Protein AF-A0A1Y1N4G4-F1 (afdb_monomer_lite)

Secondary structure (DSSP, 8-state):
---SB-TTT-PBPPPS-------S-GGGS-HHHHT-S---SS--PPP-SB-TTSPBPSSSS-HHHHHHHHHHHHHHHHHHHHTT-HHHHHHHHHHHHHHHHHHHH-

Structure (mmCIF, N/CA/C/O backbone):
data_AF-A0A1Y1N4G4-F1
#
_entry.id   AF-A0A1Y1N4G4-F1
#
loop_
_atom_site.group_PDB
_atom_site.id
_atom_site.type_symbol
_atom_site.label_atom_id
_atom_site.label_alt_id
_atom_site.label_comp_id
_atom_site.label_asym_id
_atom_site.label_entity_id
_atom_site.label_seq_id
_atom_site.pdbx_PDB_ins_code
_atom_site.Cartn_x
_atom_site.Cartn_y
_atom_site.Cartn_z
_atom_site.occupancy
_atom_site.B_iso_or_equiv
_atom_site.auth_seq_id
_atom_site.auth_comp_id
_atom_site.auth_asym_id
_atom_site.auth_atom_id
_atom_site.pdbx_PDB_model_num
ATOM 1 N N . SER A 1 1 ? 2.331 4.031 4.371 1.00 81.00 1 SER A N 1
ATOM 2 C CA . SER A 1 1 ? 3.376 3.044 4.003 1.00 81.00 1 SER A CA 1
ATOM 3 C C . SER A 1 1 ? 4.746 3.710 4.110 1.00 81.00 1 SER A C 1
ATOM 5 O O . SER A 1 1 ? 4.776 4.925 4.274 1.00 81.00 1 SER A O 1
ATOM 7 N N . LYS A 1 2 ? 5.861 2.962 4.085 1.00 87.56 2 LYS A N 1
ATOM 8 C CA . LYS A 1 2 ? 7.198 3.584 4.026 1.00 87.56 2 LYS A CA 1
ATOM 9 C C . LYS A 1 2 ? 7.427 4.174 2.619 1.00 87.56 2 LYS A C 1
ATOM 11 O O . LYS A 1 2 ? 7.103 3.481 1.648 1.00 87.56 2 LYS A O 1
ATOM 16 N N . PRO A 1 3 ? 7.932 5.415 2.499 1.00 93.56 3 PRO A N 1
ATOM 17 C CA . PRO A 1 3 ? 8.310 5.981 1.208 1.00 93.56 3 PRO A CA 1
ATOM 18 C C . PRO A 1 3 ? 9.564 5.305 0.654 1.00 93.56 3 PRO A C 1
ATOM 20 O O . PRO A 1 3 ? 10.238 4.555 1.359 1.00 93.56 3 PRO A O 1
ATOM 23 N N . THR A 1 4 ? 9.877 5.569 -0.613 1.00 94.88 4 THR A N 1
ATOM 24 C CA . THR A 1 4 ? 11.109 5.056 -1.238 1.00 94.88 4 THR A CA 1
ATOM 25 C C . THR A 1 4 ? 12.353 5.812 -0.790 1.00 94.88 4 THR A C 1
ATOM 27 O O . THR A 1 4 ? 13.426 5.219 -0.725 1.00 94.88 4 THR A O 1
ATOM 30 N N . PHE A 1 5 ? 12.209 7.091 -0.454 1.00 95.56 5 PHE A N 1
ATOM 31 C CA . PHE A 1 5 ? 13.301 7.932 0.019 1.00 95.56 5 PHE A CA 1
ATOM 32 C C . PHE A 1 5 ? 12.928 8.572 1.351 1.00 95.56 5 PHE A C 1
ATOM 34 O O . PHE A 1 5 ? 11.757 8.894 1.581 1.00 95.56 5 PHE A O 1
ATOM 41 N N . ASP A 1 6 ? 13.921 8.728 2.218 1.00 94.69 6 ASP A N 1
ATOM 42 C CA . ASP A 1 6 ? 13.790 9.504 3.440 1.00 94.69 6 ASP A CA 1
ATOM 43 C C . ASP A 1 6 ? 13.537 10.980 3.079 1.00 94.69 6 ASP A C 1
ATOM 45 O O . ASP A 1 6 ? 14.266 11.533 2.253 1.00 94.69 6 ASP A O 1
ATOM 49 N N . PRO A 1 7 ? 12.492 11.627 3.624 1.00 92.75 7 PRO A N 1
ATOM 50 C CA . PRO A 1 7 ? 12.159 13.002 3.262 1.00 92.75 7 PRO A CA 1
ATOM 51 C C . PRO A 1 7 ? 13.160 14.041 3.788 1.00 92.75 7 PRO A C 1
ATOM 53 O O . PRO A 1 7 ? 13.179 15.152 3.263 1.00 92.75 7 PRO A O 1
ATOM 56 N N . GLU A 1 8 ? 13.955 13.714 4.809 1.00 94.50 8 GLU A N 1
ATOM 57 C CA . GLU A 1 8 ? 14.937 14.622 5.404 1.00 94.50 8 GLU A CA 1
ATOM 58 C C . GLU A 1 8 ? 16.320 14.431 4.778 1.00 94.50 8 GLU A C 1
ATOM 60 O O . GLU A 1 8 ? 16.964 15.411 4.402 1.00 94.50 8 GLU A O 1
ATOM 65 N N . THR A 1 9 ? 16.776 13.182 4.638 1.00 96.19 9 THR A N 1
ATOM 66 C CA . THR A 1 9 ? 18.132 12.896 4.132 1.00 96.19 9 THR A CA 1
ATOM 67 C C . THR A 1 9 ? 18.182 12.625 2.629 1.00 96.19 9 THR A C 1
ATOM 69 O O . THR A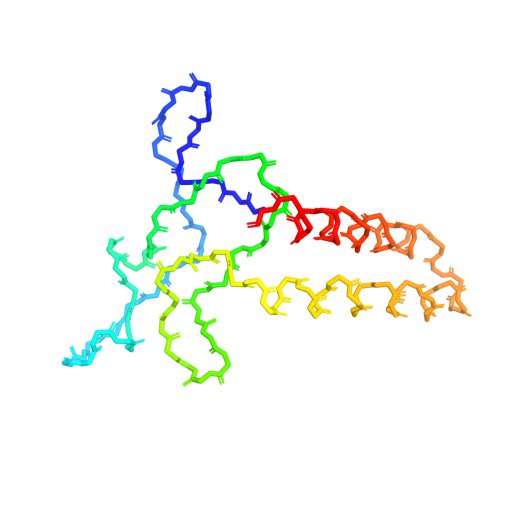 1 9 ? 19.237 12.770 2.015 1.00 96.19 9 THR A O 1
ATOM 72 N N . GLY A 1 10 ? 17.059 12.238 2.014 1.00 94.06 10 GLY A N 1
ATOM 73 C CA . GLY A 1 10 ? 17.001 11.784 0.621 1.00 94.06 10 GLY A CA 1
ATOM 74 C C . GLY A 1 10 ? 17.528 10.361 0.408 1.00 94.06 10 GLY A C 1
ATOM 75 O O . GLY A 1 10 ? 17.539 9.877 -0.727 1.00 94.06 10 GLY A O 1
ATOM 76 N N . ASP A 1 11 ? 17.945 9.671 1.473 1.00 95.44 11 ASP A N 1
ATOM 77 C CA . ASP A 1 11 ? 18.496 8.325 1.374 1.00 95.44 11 ASP A CA 1
ATOM 78 C C . ASP A 1 11 ? 17.434 7.317 0.939 1.00 95.44 11 ASP A C 1
ATOM 80 O O . ASP A 1 11 ? 16.264 7.384 1.322 1.00 95.44 11 ASP A O 1
ATOM 84 N N . HIS A 1 12 ? 17.850 6.326 0.153 1.00 93.31 12 HIS A N 1
ATOM 85 C CA . HIS A 1 12 ? 16.964 5.240 -0.239 1.00 93.31 12 HIS A CA 1
ATOM 86 C C . HIS A 1 12 ? 16.594 4.367 0.969 1.00 93.31 12 HIS A C 1
ATOM 88 O O . HIS A 1 12 ? 17.448 3.723 1.586 1.00 93.31 12 HIS A O 1
ATOM 94 N N . LEU A 1 13 ? 15.294 4.259 1.241 1.00 93.12 13 LEU A N 1
ATOM 95 C CA . LEU A 1 13 ? 14.746 3.395 2.277 1.00 93.12 13 LEU A CA 1
ATOM 96 C C . LEU A 1 13 ? 14.411 2.025 1.691 1.00 93.12 13 LEU A C 1
ATOM 98 O O . LEU A 1 13 ? 13.547 1.876 0.825 1.00 93.12 13 LEU A O 1
ATOM 102 N N . ARG A 1 14 ? 15.081 0.985 2.194 1.00 88.88 14 ARG A N 1
ATOM 103 C CA . ARG A 1 14 ? 14.842 -0.388 1.739 1.00 88.88 14 ARG A CA 1
ATOM 104 C C . ARG A 1 14 ? 13.421 -0.837 2.092 1.00 88.88 14 ARG A C 1
ATOM 106 O O . ARG A 1 14 ? 13.031 -0.824 3.261 1.00 88.88 14 ARG A O 1
ATOM 113 N N . ASN A 1 15 ? 12.676 -1.303 1.088 1.00 90.00 15 ASN A N 1
ATOM 114 C CA . ASN A 1 15 ? 11.382 -1.934 1.317 1.00 90.00 15 ASN A CA 1
ATOM 115 C C . ASN A 1 15 ? 11.569 -3.332 1.931 1.00 90.00 15 ASN A C 1
ATOM 117 O O . ASN A 1 15 ? 12.421 -4.101 1.490 1.00 90.00 15 ASN A O 1
ATOM 121 N N . GLU A 1 16 ? 10.758 -3.668 2.935 1.00 92.31 16 GLU A N 1
ATOM 122 C CA . GLU A 1 16 ? 10.818 -4.975 3.610 1.00 92.31 16 GLU A CA 1
ATOM 123 C C . GLU A 1 16 ? 10.315 -6.105 2.707 1.00 92.31 16 GLU A C 1
ATOM 125 O O . GLU A 1 16 ? 10.855 -7.208 2.727 1.00 92.31 16 GLU A O 1
ATOM 130 N N . TYR A 1 17 ? 9.306 -5.816 1.882 1.00 95.06 17 TYR A N 1
ATOM 131 C CA . TYR A 1 17 ? 8.780 -6.754 0.898 1.00 95.06 17 TYR A CA 1
ATOM 132 C C . TYR A 1 17 ? 9.407 -6.504 -0.475 1.00 95.06 17 TYR A C 1
ATOM 134 O O . TYR A 1 17 ? 9.232 -5.431 -1.057 1.00 95.06 17 TYR A O 1
ATOM 142 N N . THR A 1 18 ? 10.084 -7.508 -1.022 1.00 96.00 18 THR A N 1
ATOM 143 C CA . THR A 1 18 ? 10.548 -7.503 -2.411 1.00 96.00 18 THR A CA 1
ATOM 144 C C . THR A 1 18 ? 10.081 -8.761 -3.123 1.00 96.00 18 THR A C 1
ATOM 146 O O . THR A 1 18 ? 9.937 -9.821 -2.514 1.00 96.00 18 THR A O 1
ATOM 149 N N . PHE A 1 19 ? 9.819 -8.647 -4.423 1.00 98.12 19 PHE A N 1
ATOM 150 C CA . PHE A 1 19 ? 9.388 -9.784 -5.228 1.00 98.12 19 PHE A CA 1
ATOM 151 C C . PHE A 1 19 ? 10.003 -9.745 -6.622 1.00 98.12 19 PHE A C 1
ATOM 153 O O . PHE A 1 19 ? 9.858 -8.764 -7.350 1.00 98.12 19 PHE A O 1
ATOM 160 N N . GLN A 1 20 ? 10.643 -10.844 -7.017 1.00 97.94 20 GLN A N 1
ATOM 161 C CA . GLN A 1 20 ? 11.113 -11.050 -8.380 1.00 97.94 20 GLN A CA 1
ATOM 162 C C . GLN A 1 20 ? 10.736 -12.442 -8.860 1.00 97.94 20 GLN A C 1
ATOM 164 O O . GLN A 1 20 ? 10.830 -13.422 -8.120 1.00 97.94 20 GLN A O 1
ATOM 169 N N . ARG A 1 21 ? 10.360 -12.527 -10.133 1.00 98.06 21 ARG A N 1
ATOM 170 C CA . ARG A 1 21 ? 10.097 -13.788 -10.820 1.00 98.06 21 ARG A CA 1
ATOM 171 C C . ARG A 1 21 ? 10.883 -13.812 -12.121 1.00 98.06 21 ARG A C 1
ATOM 173 O O . ARG A 1 21 ? 10.954 -12.808 -12.825 1.00 98.06 21 ARG A O 1
ATOM 180 N N . ARG A 1 22 ? 11.446 -14.969 -12.476 1.00 98.19 22 ARG A N 1
ATOM 181 C CA . ARG A 1 22 ? 11.973 -15.187 -13.827 1.00 98.19 22 ARG A CA 1
ATOM 182 C C . ARG A 1 22 ? 10.793 -15.377 -14.777 1.00 98.19 22 ARG A C 1
ATOM 184 O O . ARG A 1 22 ? 10.103 -16.387 -14.709 1.00 98.19 22 ARG A O 1
ATOM 191 N N . THR A 1 23 ? 10.556 -14.393 -15.630 1.00 97.69 23 THR A N 1
ATOM 192 C CA . THR A 1 23 ? 9.402 -14.328 -16.531 1.00 97.69 23 THR A CA 1
ATOM 193 C C . THR A 1 23 ? 9.738 -13.437 -17.725 1.00 97.69 23 THR A C 1
ATOM 195 O O . THR A 1 23 ? 10.624 -12.588 -17.629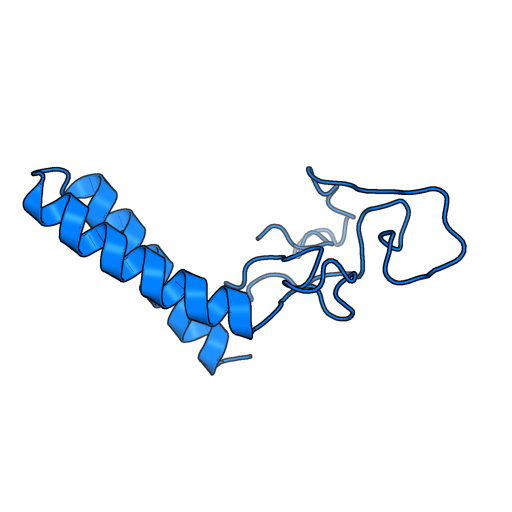 1.00 97.69 23 THR A O 1
ATOM 198 N N . SER A 1 24 ? 9.042 -13.624 -18.845 1.00 97.50 24 SER A N 1
ATOM 199 C CA . SER A 1 24 ? 9.070 -12.700 -19.986 1.00 97.50 24 SER A CA 1
ATOM 200 C C . SER A 1 24 ? 7.951 -11.653 -19.932 1.00 97.50 24 SER A C 1
ATOM 202 O O . SE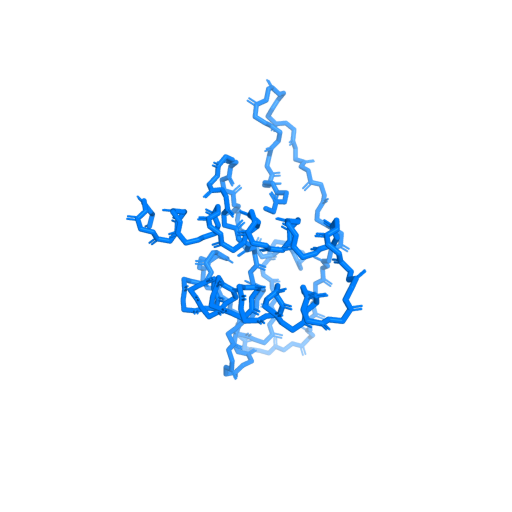R A 1 24 ? 7.974 -10.705 -20.713 1.00 97.50 24 SER A O 1
ATOM 204 N N . ALA A 1 25 ? 6.972 -11.806 -19.032 1.00 97.88 25 ALA A N 1
ATOM 205 C CA . ALA A 1 25 ? 5.869 -10.866 -18.852 1.00 97.88 25 ALA A CA 1
ATOM 206 C C . ALA A 1 25 ? 6.214 -9.822 -17.781 1.00 97.88 25 ALA A C 1
ATOM 208 O O . ALA A 1 25 ? 6.450 -10.164 -16.623 1.00 97.88 25 ALA A O 1
ATOM 209 N N . GLY A 1 26 ? 6.213 -8.539 -18.154 1.00 95.56 26 GLY A N 1
ATOM 210 C CA . GLY A 1 26 ? 6.565 -7.445 -17.241 1.00 95.56 26 GLY A CA 1
ATOM 211 C C . GLY A 1 26 ? 5.600 -7.262 -16.064 1.00 95.56 26 GLY A C 1
ATOM 212 O O . GLY A 1 26 ? 5.989 -6.686 -15.054 1.00 95.56 26 GLY A O 1
ATOM 213 N N . THR A 1 27 ? 4.369 -7.768 -16.166 1.00 97.81 27 THR A N 1
ATOM 214 C CA . THR A 1 27 ? 3.368 -7.711 -15.091 1.00 97.81 27 THR A CA 1
ATOM 215 C C . THR A 1 27 ? 3.604 -8.748 -13.992 1.00 97.81 27 THR A C 1
ATOM 217 O O . THR A 1 27 ? 3.135 -8.563 -12.877 1.00 97.81 27 THR A O 1
ATOM 220 N N . GLU A 1 28 ? 4.397 -9.788 -14.254 1.00 97.88 28 GLU A N 1
ATOM 221 C CA . GLU A 1 28 ? 4.591 -10.926 -13.344 1.00 97.88 28 GLU A CA 1
ATOM 222 C C . GLU A 1 28 ? 5.814 -10.768 -12.415 1.00 97.88 28 GLU A C 1
ATOM 224 O O . GLU A 1 28 ? 6.229 -11.718 -11.748 1.00 97.88 28 GLU A O 1
ATOM 229 N N . THR A 1 29 ? 6.445 -9.590 -12.391 1.00 98.19 29 THR A N 1
ATOM 230 C CA . THR A 1 29 ? 7.607 -9.267 -11.545 1.00 98.19 29 THR A CA 1
ATOM 231 C C . THR A 1 29 ? 7.623 -7.780 -11.190 1.00 98.19 29 THR A C 1
ATOM 233 O O . THR A 1 29 ? 7.042 -6.963 -11.898 1.00 98.19 29 THR A O 1
ATOM 236 N N . LEU A 1 30 ? 8.317 -7.396 -10.114 1.00 97.88 30 LEU A N 1
ATOM 237 C CA . LEU A 1 30 ? 8.474 -5.985 -9.753 1.00 97.88 30 LEU A CA 1
ATOM 238 C C . LEU A 1 30 ? 9.779 -5.403 -10.320 1.00 97.88 30 LEU A C 1
ATOM 240 O O . LEU A 1 30 ? 10.827 -6.059 -10.324 1.00 97.88 30 LEU A O 1
ATOM 244 N N . SER A 1 31 ? 9.710 -4.151 -10.779 1.00 94.81 31 SER A N 1
ATOM 245 C CA . SER A 1 31 ? 10.860 -3.353 -11.225 1.00 94.81 31 SER A CA 1
ATOM 246 C C . SER A 1 31 ? 11.832 -3.058 -10.070 1.00 94.81 31 SER A C 1
ATOM 248 O O . SER A 1 31 ? 11.566 -3.387 -8.912 1.00 94.81 31 SER A O 1
ATOM 250 N N . LEU A 1 32 ? 12.981 -2.442 -10.377 1.00 94.94 32 LEU A N 1
ATOM 251 C CA . LEU A 1 32 ? 13.944 -1.952 -9.377 1.00 94.94 32 LEU A CA 1
ATOM 252 C C . LEU A 1 32 ? 14.378 -3.031 -8.369 1.00 94.94 32 LEU A C 1
ATOM 254 O O . LEU A 1 32 ? 14.274 -2.850 -7.157 1.00 94.94 32 LEU A O 1
ATOM 258 N N . GLN A 1 33 ? 14.840 -4.174 -8.889 1.00 94.62 33 GLN A N 1
ATOM 259 C CA . GLN A 1 33 ? 15.286 -5.329 -8.092 1.00 94.62 33 GLN A CA 1
ATOM 260 C C . GLN A 1 33 ? 14.215 -5.849 -7.120 1.00 94.62 33 GLN A C 1
ATOM 262 O O . GLN A 1 33 ? 14.491 -6.227 -5.985 1.00 94.62 33 GLN A O 1
ATOM 267 N N . GLY A 1 34 ? 12.962 -5.858 -7.570 1.00 95.88 34 GLY A N 1
ATOM 268 C CA . GLY A 1 34 ? 11.853 -6.371 -6.784 1.00 95.88 34 GLY A CA 1
ATOM 269 C C . GLY A 1 34 ? 11.209 -5.351 -5.847 1.00 95.88 34 GLY A C 1
ATOM 270 O O . GLY A 1 34 ? 10.286 -5.716 -5.125 1.00 95.88 34 GLY A O 1
ATOM 271 N N . ASN A 1 35 ? 11.662 -4.094 -5.843 1.00 94.31 35 ASN A N 1
ATOM 272 C CA . ASN A 1 35 ? 11.057 -3.035 -5.036 1.00 94.31 35 ASN A CA 1
ATOM 273 C C . ASN A 1 35 ? 9.793 -2.452 -5.675 1.00 94.31 35 ASN A C 1
ATOM 275 O O . ASN A 1 35 ? 8.964 -1.898 -4.961 1.00 94.31 35 ASN A O 1
ATOM 279 N N . GLY A 1 36 ? 9.627 -2.540 -6.992 1.00 95.38 36 GLY A N 1
ATOM 280 C CA . GLY A 1 36 ? 8.586 -1.800 -7.703 1.00 95.38 36 GLY A CA 1
ATOM 281 C C . GLY A 1 36 ? 8.873 -0.296 -7.752 1.00 95.38 36 GLY A C 1
ATOM 282 O O . GLY A 1 36 ? 9.875 0.183 -7.221 1.00 95.38 36 GLY A O 1
ATOM 283 N N . ASN A 1 37 ? 7.989 0.457 -8.407 1.00 95.81 37 ASN A N 1
ATOM 284 C CA . ASN A 1 37 ? 8.221 1.875 -8.680 1.00 95.81 37 ASN A CA 1
ATOM 285 C C . ASN A 1 37 ? 8.247 2.741 -7.397 1.00 95.81 37 ASN A C 1
ATOM 287 O O . ASN A 1 37 ? 7.614 2.375 -6.395 1.00 95.81 37 ASN A O 1
ATOM 291 N N . PRO A 1 38 ? 8.971 3.881 -7.409 1.00 95.00 38 PRO A N 1
ATOM 292 C CA . PRO A 1 38 ? 9.115 4.738 -6.237 1.00 95.00 38 PRO A CA 1
ATOM 293 C C . PRO A 1 38 ? 7.782 5.267 -5.698 1.00 95.00 38 PRO A C 1
ATOM 295 O O . PRO A 1 38 ? 6.848 5.528 -6.454 1.00 95.00 38 PRO A O 1
ATOM 298 N N . LEU A 1 39 ? 7.709 5.452 -4.380 1.00 94.94 39 LEU A N 1
ATOM 299 C CA . LEU A 1 39 ? 6.567 6.030 -3.680 1.00 94.94 39 LEU A CA 1
ATOM 300 C C . LEU A 1 39 ? 6.966 7.284 -2.918 1.00 94.94 39 LEU A C 1
ATOM 302 O O . LEU A 1 39 ? 8.010 7.316 -2.261 1.00 94.94 39 LEU A O 1
ATOM 306 N N . ASN A 1 40 ? 6.075 8.271 -2.964 1.00 94.56 40 ASN A N 1
ATOM 307 C CA . ASN A 1 40 ? 6.223 9.505 -2.214 1.00 94.56 40 ASN A CA 1
ATOM 308 C C . ASN A 1 40 ? 5.950 9.302 -0.712 1.00 94.56 40 ASN A C 1
ATOM 310 O O . ASN A 1 40 ? 5.258 8.359 -0.312 1.00 94.56 40 ASN A O 1
ATOM 314 N N . SER A 1 41 ? 6.490 10.197 0.112 1.00 94.50 41 SER A N 1
ATOM 315 C CA . SER A 1 41 ? 6.216 10.268 1.549 1.00 94.50 41 SER A CA 1
ATOM 316 C C . SER A 1 41 ? 4.928 11.043 1.837 1.00 94.50 41 SER A C 1
ATOM 318 O O . SER A 1 41 ? 4.357 11.686 0.960 1.00 94.50 41 SER A O 1
ATOM 320 N N . GLY A 1 42 ? 4.422 10.926 3.068 1.00 93.81 42 GLY A N 1
ATOM 321 C CA . GLY A 1 42 ? 3.334 11.774 3.569 1.00 93.81 42 GLY A CA 1
ATOM 322 C C . GLY A 1 42 ? 1.929 11.511 3.016 1.00 93.81 42 GLY A C 1
ATOM 323 O O . GLY A 1 42 ? 0.987 12.086 3.538 1.00 93.81 42 GLY A O 1
ATOM 324 N N . THR A 1 43 ? 1.745 10.613 2.045 1.00 96.12 43 THR A N 1
ATOM 325 C CA . THR A 1 43 ? 0.447 10.457 1.353 1.00 96.12 43 THR A CA 1
ATOM 326 C C . THR A 1 43 ? -0.657 9.792 2.175 1.00 96.12 43 THR A C 1
ATOM 328 O O . THR A 1 43 ? -1.800 9.747 1.750 1.00 96.12 43 THR A O 1
ATOM 331 N N . GLY A 1 44 ? -0.331 9.137 3.293 1.00 96.19 44 GLY A N 1
ATOM 332 C CA . GLY A 1 44 ? -1.283 8.301 4.040 1.00 96.19 44 GLY A CA 1
ATOM 333 C C . GLY A 1 44 ? -1.703 6.998 3.332 1.00 96.19 44 GLY A C 1
ATOM 334 O O . GLY A 1 44 ? -2.265 6.114 3.980 1.00 96.19 44 GLY A O 1
ATOM 335 N N . LEU A 1 45 ? -1.363 6.818 2.051 1.00 97.94 45 LEU A N 1
ATOM 336 C CA . LEU A 1 45 ? -1.718 5.644 1.256 1.00 97.94 45 LEU A CA 1
ATOM 337 C C . LEU A 1 45 ? -0.832 4.423 1.566 1.00 97.94 45 LEU A C 1
ATOM 339 O O . LEU A 1 45 ? 0.332 4.489 2.003 1.00 97.94 45 LEU A O 1
ATOM 343 N N . ILE A 1 46 ? -1.407 3.252 1.319 1.00 97.12 46 ILE A N 1
ATOM 344 C CA . ILE A 1 46 ? -0.777 1.945 1.465 1.00 97.12 46 ILE A CA 1
ATOM 345 C C . ILE A 1 46 ? -0.304 1.466 0.090 1.00 97.12 46 ILE A C 1
ATOM 347 O O . ILE A 1 46 ? -1.028 1.520 -0.907 1.00 97.12 46 ILE A O 1
ATOM 351 N N . ARG A 1 47 ? 0.941 0.986 0.057 1.00 96.00 47 ARG A N 1
ATOM 352 C CA . ARG A 1 47 ? 1.549 0.331 -1.100 1.00 96.00 47 ARG A CA 1
ATOM 353 C C . ARG A 1 47 ? 0.828 -0.990 -1.390 1.00 96.00 47 ARG A C 1
ATOM 355 O O . ARG A 1 47 ? 0.704 -1.815 -0.491 1.00 96.00 47 ARG A O 1
ATOM 362 N N . SER A 1 48 ? 0.466 -1.222 -2.647 1.00 97.38 48 SER A N 1
ATOM 363 C CA . SER A 1 48 ? 0.112 -2.537 -3.186 1.00 97.38 48 SER A CA 1
ATOM 364 C C . SER A 1 48 ? 1.104 -2.877 -4.286 1.00 97.38 48 SER A C 1
ATOM 366 O O . SER A 1 48 ? 1.298 -2.073 -5.188 1.00 97.38 48 SER A O 1
ATOM 368 N N . ALA A 1 49 ? 1.764 -4.030 -4.199 1.00 97.38 49 ALA A N 1
ATOM 369 C CA . ALA A 1 49 ? 2.715 -4.457 -5.226 1.00 97.38 49 ALA A CA 1
ATOM 370 C C . ALA A 1 49 ? 2.006 -4.950 -6.498 1.00 97.38 49 ALA A C 1
ATOM 372 O O . ALA A 1 49 ? 2.473 -4.715 -7.612 1.00 97.38 49 ALA A O 1
ATOM 373 N N . PHE A 1 50 ? 0.857 -5.599 -6.312 1.00 98.44 50 PHE A N 1
ATOM 374 C CA . PHE A 1 50 ? 0.061 -6.216 -7.362 1.00 98.44 50 PHE A CA 1
ATOM 375 C C . PHE A 1 50 ? -1.388 -5.736 -7.283 1.00 98.44 50 PHE A C 1
ATOM 377 O O . PHE A 1 50 ? -1.853 -5.237 -6.250 1.00 98.44 50 PHE A O 1
ATOM 384 N N . ARG A 1 51 ? -2.085 -5.843 -8.407 1.00 98.50 51 ARG A N 1
ATOM 385 C CA . ARG A 1 51 ? -3.530 -5.650 -8.526 1.00 98.50 51 ARG A CA 1
ATOM 386 C C . ARG A 1 51 ? -4.247 -6.965 -8.189 1.00 98.50 51 ARG A C 1
ATOM 388 O O . ARG A 1 51 ? -3.607 -8.009 -8.170 1.00 98.50 51 ARG A O 1
ATOM 395 N N . PRO A 1 52 ? -5.579 -6.954 -8.013 1.00 98.19 52 PRO A N 1
ATOM 396 C CA . PRO A 1 52 ? -6.362 -8.185 -7.885 1.00 98.19 52 PRO A CA 1
ATOM 397 C C . PRO A 1 52 ? -6.288 -9.130 -9.098 1.00 98.19 52 PRO A C 1
ATOM 399 O O . PRO A 1 52 ? -6.735 -10.262 -8.988 1.00 98.19 52 PRO A O 1
ATOM 402 N N . SER A 1 53 ? -5.771 -8.670 -10.246 1.00 98.00 53 SER A N 1
ATOM 403 C CA . SER A 1 53 ? -5.482 -9.506 -11.421 1.00 98.00 53 SER A CA 1
ATOM 404 C C . SER A 1 53 ? -4.143 -10.243 -11.341 1.00 98.00 53 SER A C 1
ATOM 406 O O . SER A 1 53 ? -3.768 -10.887 -12.310 1.00 98.00 53 SER A O 1
ATOM 408 N N . ASP A 1 54 ? -3.406 -10.091 -10.239 1.00 97.94 54 ASP A N 1
ATOM 409 C CA . ASP A 1 54 ? -2.018 -10.529 -10.053 1.00 97.94 54 ASP A CA 1
ATOM 410 C C . ASP A 1 54 ? -0.969 -9.786 -10.904 1.00 97.94 54 ASP A C 1
ATOM 412 O O . ASP A 1 54 ? 0.226 -10.034 -10.762 1.00 97.94 54 ASP A O 1
ATOM 416 N N . ASP A 1 55 ? -1.369 -8.776 -11.686 1.00 98.38 55 ASP A N 1
ATOM 417 C CA . ASP A 1 55 ? -0.432 -7.906 -12.403 1.00 98.38 55 ASP A CA 1
ATOM 418 C C . ASP A 1 55 ? 0.223 -6.866 -11.482 1.00 98.38 55 ASP A C 1
ATOM 420 O O . ASP A 1 55 ? -0.443 -6.219 -10.663 1.00 98.38 55 ASP A O 1
ATOM 424 N N . ALA A 1 56 ? 1.518 -6.610 -11.680 1.00 98.44 56 ALA A N 1
ATOM 425 C CA . ALA A 1 56 ? 2.260 -5.563 -10.987 1.00 98.44 56 ALA A CA 1
ATOM 426 C C . ALA A 1 56 ? 1.613 -4.181 -11.188 1.00 98.44 56 ALA A C 1
ATOM 428 O O . ALA A 1 56 ? 1.228 -3.776 -12.291 1.00 98.44 56 ALA A O 1
ATOM 429 N N . THR A 1 57 ? 1.511 -3.407 -10.110 1.00 98.06 57 THR A N 1
ATOM 430 C CA . THR A 1 57 ? 1.004 -2.034 -10.189 1.00 98.06 57 THR A CA 1
ATOM 431 C C . THR A 1 57 ? 2.007 -1.117 -10.888 1.00 98.06 57 THR A C 1
ATOM 433 O O . THR A 1 57 ? 3.193 -1.142 -10.566 1.00 98.06 57 THR A O 1
ATOM 436 N N . ILE A 1 58 ? 1.525 -0.232 -11.766 1.00 95.94 58 ILE A N 1
ATOM 437 C CA . ILE A 1 58 ? 2.359 0.830 -12.355 1.00 95.94 58 ILE A CA 1
ATOM 438 C C . ILE A 1 58 ? 2.681 1.892 -11.294 1.00 95.94 58 ILE A C 1
ATOM 440 O O . ILE A 1 58 ? 3.845 2.153 -11.012 1.00 95.94 58 ILE A O 1
ATOM 444 N N . LEU A 1 59 ? 1.657 2.474 -10.663 1.00 95.75 59 LEU A N 1
ATOM 445 C CA . LEU A 1 59 ? 1.808 3.323 -9.481 1.00 95.75 59 LEU A CA 1
ATOM 446 C C . LEU A 1 59 ? 1.401 2.509 -8.253 1.00 95.75 59 LEU A C 1
ATOM 448 O O . LEU A 1 59 ? 0.299 1.963 -8.213 1.00 95.75 59 LEU A O 1
ATOM 452 N N . GLY A 1 60 ? 2.296 2.408 -7.268 1.00 95.75 60 GLY A N 1
ATOM 453 C CA . GLY A 1 60 ? 2.130 1.473 -6.149 1.00 95.75 60 GLY A CA 1
ATOM 454 C C . GLY A 1 60 ? 1.045 1.860 -5.142 1.00 95.75 60 GLY A C 1
ATOM 455 O O . GLY A 1 60 ? 0.655 1.034 -4.320 1.00 95.75 60 GLY A O 1
ATOM 456 N N . PHE A 1 61 ? 0.518 3.086 -5.195 1.00 97.56 61 PHE A N 1
ATOM 457 C CA . PHE A 1 61 ? -0.677 3.468 -4.443 1.00 97.56 61 PHE A CA 1
ATOM 458 C C . PHE A 1 61 ? -1.936 3.073 -5.213 1.00 97.56 61 PHE A C 1
ATOM 460 O O . PHE A 1 61 ? -2.597 3.894 -5.842 1.00 97.56 61 PHE A O 1
ATOM 467 N N . PHE A 1 62 ? -2.263 1.780 -5.190 1.00 97.88 62 PHE A N 1
ATOM 468 C CA . PHE A 1 62 ? -3.435 1.268 -5.892 1.00 97.88 62 PHE A CA 1
ATOM 469 C C . PHE A 1 62 ? -4.730 1.738 -5.205 1.00 97.88 62 PHE A C 1
ATOM 471 O O . PHE A 1 62 ? -5.148 1.190 -4.180 1.00 97.88 62 PHE A O 1
ATOM 478 N N . ILE A 1 63 ? -5.342 2.787 -5.762 1.00 98.06 63 ILE A N 1
ATOM 479 C CA . ILE A 1 63 ? -6.456 3.529 -5.149 1.00 98.06 63 ILE A CA 1
ATOM 480 C C . ILE A 1 63 ? -7.671 2.646 -4.826 1.00 98.06 63 ILE A C 1
ATOM 482 O O . ILE A 1 63 ? -8.141 2.719 -3.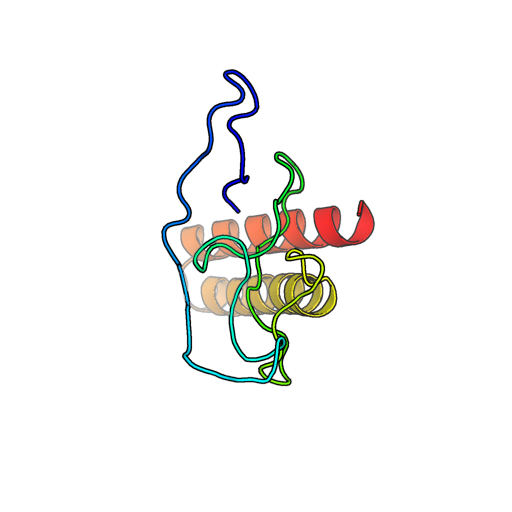690 1.00 98.06 63 ILE A O 1
ATOM 486 N N . PRO A 1 64 ? -8.147 1.741 -5.709 1.00 98.06 64 PRO A N 1
ATOM 487 C CA . PRO A 1 64 ? -9.295 0.891 -5.384 1.00 98.06 64 PRO A CA 1
ATOM 488 C C . PRO A 1 64 ? -9.078 0.013 -4.143 1.00 98.06 64 PRO A C 1
ATOM 490 O O . PRO A 1 64 ? -9.985 -0.131 -3.324 1.00 98.06 64 PRO A O 1
ATOM 493 N N . ALA A 1 65 ? -7.869 -0.529 -3.951 1.00 98.19 65 ALA A N 1
ATOM 494 C CA . ALA A 1 65 ? -7.555 -1.326 -2.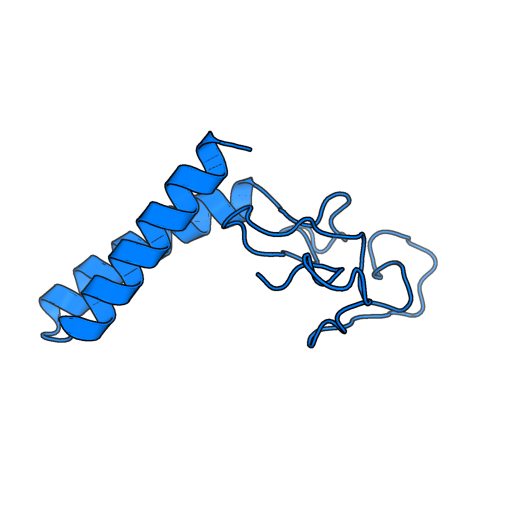763 1.00 98.19 65 ALA A CA 1
ATOM 495 C C . ALA A 1 65 ? -7.439 -0.467 -1.496 1.00 98.19 65 ALA A C 1
ATOM 497 O O . ALA A 1 65 ? -7.882 -0.894 -0.433 1.00 98.19 65 ALA A O 1
ATOM 498 N N . ASN A 1 66 ? -6.897 0.750 -1.596 1.00 98.56 66 ASN A N 1
ATOM 499 C CA . ASN A 1 66 ? -6.871 1.692 -0.473 1.00 98.56 66 ASN A CA 1
ATOM 500 C C . ASN A 1 66 ? -8.293 2.114 -0.063 1.00 98.56 66 ASN A C 1
ATOM 502 O O . ASN A 1 66 ? -8.627 2.099 1.123 1.00 98.56 66 ASN A O 1
ATOM 506 N N . ALA A 1 67 ? -9.161 2.396 -1.039 1.00 98.56 67 ALA A N 1
ATOM 507 C CA . ALA A 1 67 ? -10.569 2.693 -0.803 1.00 98.56 67 ALA A CA 1
ATOM 508 C C . ALA A 1 67 ? -11.281 1.517 -0.115 1.00 98.56 67 ALA A C 1
ATOM 510 O O . ALA A 1 67 ? -11.917 1.705 0.924 1.00 98.56 67 ALA A O 1
ATOM 511 N N . MET A 1 68 ? -11.109 0.293 -0.628 1.00 98.62 68 MET A N 1
ATOM 512 C CA . MET A 1 68 ? -11.647 -0.923 -0.010 1.00 98.62 68 MET A CA 1
ATOM 513 C C . MET A 1 68 ? -11.132 -1.107 1.424 1.00 98.62 68 MET A C 1
ATOM 515 O O . MET A 1 68 ? -11.922 -1.323 2.340 1.00 98.62 68 MET A O 1
ATOM 519 N N . MET A 1 69 ? -9.825 -0.955 1.645 1.00 98.50 69 MET A N 1
ATOM 520 C CA . MET A 1 69 ? -9.212 -1.082 2.968 1.00 98.50 69 MET A CA 1
ATOM 521 C C . MET A 1 69 ? -9.787 -0.063 3.962 1.00 98.50 69 MET A C 1
ATOM 523 O O . MET A 1 69 ? -10.052 -0.417 5.109 1.00 98.50 69 MET A O 1
ATOM 527 N N . SER A 1 70 ? -10.059 1.175 3.534 1.00 98.56 70 SER A N 1
ATOM 528 C CA . SER A 1 70 ? -10.680 2.188 4.403 1.00 98.56 70 SER A CA 1
ATOM 529 C C . SER A 1 70 ? -12.068 1.757 4.901 1.00 98.56 70 SER A C 1
ATOM 531 O O . SER A 1 70 ? -12.415 1.965 6.067 1.00 98.56 70 SER A O 1
ATOM 533 N N . VAL A 1 71 ? -12.850 1.093 4.043 1.00 98.62 71 VAL A N 1
ATOM 534 C CA . VAL A 1 71 ? -14.169 0.548 4.389 1.00 98.62 71 VAL A CA 1
ATOM 535 C C . VAL A 1 71 ? -14.027 -0.638 5.340 1.00 98.62 71 VAL A C 1
ATOM 537 O O . VAL A 1 71 ? -14.708 -0.682 6.369 1.00 98.62 71 VAL A O 1
ATOM 540 N N . GLU A 1 72 ? -13.135 -1.579 5.032 1.00 98.75 72 GLU A N 1
ATOM 541 C CA . GLU A 1 72 ? -12.980 -2.813 5.806 1.00 98.75 72 GLU A CA 1
ATOM 542 C C . GLU A 1 72 ? -12.363 -2.581 7.192 1.00 98.75 72 GLU A C 1
ATOM 544 O O . GLU A 1 72 ? 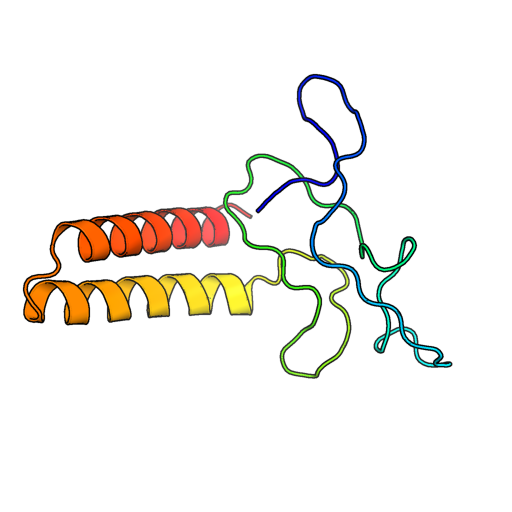-12.794 -3.200 8.168 1.00 98.75 72 GLU A O 1
ATOM 549 N N . LEU A 1 73 ? -11.443 -1.622 7.339 1.00 98.69 73 LEU A N 1
ATOM 550 C CA . LEU A 1 73 ? -10.921 -1.213 8.649 1.00 98.69 73 LEU A CA 1
ATOM 551 C C . LEU A 1 73 ? -12.036 -0.678 9.560 1.00 98.69 73 LEU A C 1
ATOM 553 O O . LEU A 1 73 ? -12.131 -1.071 10.724 1.00 98.69 73 LEU A O 1
ATOM 557 N N . ARG A 1 74 ? -12.935 0.154 9.024 1.00 98.56 74 ARG A N 1
ATOM 558 C CA . ARG A 1 74 ? -14.072 0.717 9.776 1.00 98.56 74 ARG A CA 1
ATOM 559 C C . ARG A 1 74 ? -15.142 -0.327 10.085 1.00 98.56 74 ARG A C 1
ATOM 561 O O . ARG A 1 74 ? -15.699 -0.344 11.182 1.00 98.56 74 ARG A O 1
ATOM 568 N N . ARG A 1 75 ? -15.419 -1.250 9.155 1.00 98.56 75 ARG A N 1
ATOM 569 C CA . ARG A 1 75 ? -16.278 -2.421 9.421 1.00 98.56 75 ARG A CA 1
ATOM 570 C C . ARG A 1 75 ? -15.706 -3.269 10.556 1.00 98.56 75 ARG A C 1
ATOM 572 O O . ARG A 1 75 ? -16.423 -3.581 11.504 1.00 98.56 75 ARG A O 1
ATOM 579 N N . THR A 1 76 ? -14.407 -3.556 10.509 1.00 98.56 76 THR A N 1
ATOM 580 C CA . THR A 1 76 ? -13.707 -4.321 11.550 1.00 98.56 76 THR A CA 1
ATOM 581 C C . THR A 1 76 ? -13.723 -3.591 12.893 1.00 98.56 76 THR A C 1
ATOM 583 O O . THR A 1 76 ? -13.982 -4.217 13.921 1.00 98.56 76 THR A O 1
ATOM 586 N N . SER A 1 77 ? -13.541 -2.264 12.907 1.00 98.56 77 SER A N 1
ATOM 587 C CA . SER A 1 77 ? -13.673 -1.450 14.122 1.00 98.56 77 SER A CA 1
ATOM 588 C C . SER A 1 77 ? -15.025 -1.665 14.809 1.00 98.56 77 SER A C 1
ATOM 590 O O . SER A 1 77 ? -15.069 -1.938 16.009 1.00 98.56 77 SER A O 1
ATOM 592 N N . LYS A 1 78 ? -16.135 -1.638 14.058 1.00 98.12 78 LYS A N 1
ATOM 593 C CA . LYS A 1 78 ? -17.483 -1.868 14.612 1.00 98.12 78 LYS A CA 1
ATOM 594 C C . LYS A 1 78 ? -17.613 -3.239 15.282 1.00 98.12 78 LYS A C 1
ATOM 596 O O . LYS A 1 78 ? -18.112 -3.313 16.405 1.00 98.12 78 LYS A O 1
ATOM 601 N N . PHE A 1 79 ? -17.120 -4.303 14.645 1.00 98.19 79 PHE A N 1
ATOM 602 C CA . PHE A 1 79 ? -17.121 -5.648 15.235 1.00 98.19 79 PHE A CA 1
ATOM 603 C C . PHE A 1 79 ? -16.275 -5.730 16.512 1.00 98.19 79 PHE A C 1
ATOM 605 O O . PHE A 1 79 ? -16.673 -6.366 17.489 1.00 98.19 79 PHE A O 1
ATOM 612 N N . LEU A 1 80 ? -15.125 -5.053 16.537 1.00 98.38 80 LEU A N 1
ATOM 613 C CA . LEU A 1 80 ? -14.248 -5.018 17.705 1.00 98.38 80 LEU A CA 1
ATOM 614 C C . LEU A 1 80 ? -14.852 -4.231 18.874 1.00 98.38 80 LEU A C 1
ATOM 616 O O . LEU A 1 80 ? -14.710 -4.675 20.014 1.00 98.38 80 LEU A O 1
ATOM 620 N N . LYS A 1 81 ? -15.575 -3.130 18.617 1.00 97.38 81 LYS A N 1
ATOM 621 C CA . LYS A 1 81 ? -16.342 -2.415 19.657 1.00 97.38 81 LYS A CA 1
ATOM 622 C C . LYS A 1 81 ? -17.392 -3.328 20.281 1.00 97.38 81 LYS A C 1
ATOM 624 O O . LYS A 1 81 ? -17.454 -3.423 21.500 1.00 97.38 81 LYS A O 1
ATOM 629 N N . ALA A 1 82 ? -18.143 -4.057 19.453 1.00 97.00 82 ALA A N 1
ATOM 630 C CA . ALA A 1 82 ? -19.137 -5.025 19.924 1.00 97.00 82 ALA A CA 1
ATOM 631 C C . ALA A 1 82 ? -18.517 -6.197 20.712 1.00 97.00 82 ALA A C 1
ATOM 633 O O . ALA A 1 82 ? -19.191 -6.823 21.521 1.00 97.00 82 ALA A O 1
ATOM 634 N N . SER A 1 83 ? -17.226 -6.472 20.505 1.00 97.62 83 SER A N 1
ATOM 635 C CA . SER A 1 83 ? -16.469 -7.524 21.195 1.00 97.62 83 SER A CA 1
ATOM 636 C C . SER A 1 83 ? -15.655 -7.012 22.396 1.00 97.62 83 SER A C 1
ATOM 638 O O . SER A 1 83 ? -14.699 -7.673 22.799 1.00 97.62 83 SER A O 1
ATOM 640 N N . ASN A 1 84 ? -15.967 -5.824 22.933 1.00 97.06 84 ASN A N 1
ATOM 641 C CA . ASN A 1 84 ? -15.254 -5.179 24.048 1.00 97.06 84 ASN A CA 1
ATOM 642 C C . ASN A 1 84 ? -13.741 -4.959 23.820 1.00 97.06 84 ASN A C 1
ATOM 644 O O . ASN A 1 84 ? -12.958 -4.898 24.765 1.00 97.06 84 ASN A O 1
ATOM 648 N N . LYS A 1 85 ? -13.306 -4.791 22.564 1.00 98.06 85 LYS A N 1
ATOM 649 C CA . LYS A 1 85 ? -11.910 -4.489 22.185 1.00 98.06 85 LYS A CA 1
ATOM 650 C C . LYS A 1 85 ? -11.758 -3.016 21.791 1.00 98.06 85 LYS A C 1
ATOM 652 O O . LYS A 1 85 ? -11.320 -2.706 20.682 1.00 98.06 85 LYS A O 1
ATOM 657 N N . ALA A 1 86 ? -12.150 -2.112 22.691 1.00 96.88 86 ALA A N 1
ATOM 658 C CA . ALA A 1 86 ? -12.296 -0.679 22.411 1.00 96.88 86 ALA A CA 1
ATOM 659 C C . ALA A 1 86 ? -11.016 -0.022 21.860 1.00 96.88 86 ALA A C 1
ATOM 661 O O . ALA A 1 86 ? -11.066 0.614 20.810 1.00 96.88 86 ALA A O 1
ATOM 662 N N . SER A 1 87 ? -9.861 -0.257 22.490 1.00 97.94 87 SER A N 1
ATOM 663 C CA . SER A 1 87 ? -8.584 0.342 22.070 1.00 97.94 87 SER A CA 1
ATOM 664 C C . SER A 1 87 ? -8.171 -0.066 20.651 1.00 97.94 87 SER A C 1
ATOM 666 O O . SER A 1 87 ? -7.756 0.767 19.844 1.00 97.94 87 SER A O 1
ATOM 668 N N . LEU A 1 88 ? -8.323 -1.349 20.310 1.00 98.12 88 LEU A N 1
ATOM 669 C CA . LEU A 1 88 ? -8.036 -1.841 18.964 1.00 98.12 88 LEU A CA 1
ATOM 670 C C . LEU A 1 88 ? -9.044 -1.288 17.953 1.00 98.12 88 LEU A C 1
ATOM 672 O O . LEU A 1 88 ? -8.667 -0.914 16.845 1.00 98.12 88 LEU A O 1
ATOM 676 N N . ALA A 1 89 ? -10.315 -1.201 18.337 1.00 98.50 89 ALA A N 1
ATOM 677 C CA . ALA A 1 89 ? -11.343 -0.651 17.475 1.00 98.50 89 ALA A CA 1
ATOM 678 C C . ALA A 1 89 ? -11.101 0.827 17.138 1.00 98.50 89 ALA A C 1
ATOM 680 O O . ALA A 1 89 ? -11.220 1.216 15.977 1.00 98.50 89 ALA A O 1
ATOM 681 N N . GLU A 1 90 ? -10.738 1.649 18.120 1.00 98.44 90 GLU A N 1
ATOM 682 C CA . GLU A 1 90 ? -10.391 3.059 17.907 1.00 98.44 90 GLU A CA 1
ATOM 683 C C . GLU A 1 90 ? -9.195 3.209 16.968 1.00 98.44 90 GLU A C 1
ATOM 685 O O . GLU A 1 90 ? -9.224 4.036 16.055 1.00 98.44 90 GLU A O 1
ATOM 690 N N . LYS A 1 91 ? -8.178 2.351 17.125 1.00 98.50 91 LYS A N 1
ATOM 691 C CA . LYS A 1 91 ? -7.019 2.320 16.228 1.00 98.50 91 LYS A CA 1
ATOM 692 C C . LYS A 1 91 ? -7.428 2.046 14.778 1.00 98.50 91 LYS A C 1
ATOM 694 O O . LYS A 1 91 ? -6.978 2.750 13.876 1.00 98.50 91 LYS A O 1
ATOM 699 N N . LEU A 1 92 ? -8.294 1.055 14.558 1.00 98.56 92 LEU A N 1
ATOM 700 C CA . LEU A 1 92 ? -8.783 0.691 13.225 1.00 98.56 92 LEU A CA 1
ATOM 701 C C . LEU A 1 92 ? -9.691 1.766 12.618 1.00 98.56 92 LEU A C 1
ATOM 703 O O . LEU A 1 92 ? -9.575 2.036 11.426 1.00 98.56 92 LEU A O 1
ATOM 707 N N . GLU A 1 93 ? -10.548 2.407 13.418 1.00 98.56 93 GLU A N 1
ATOM 708 C CA . GLU A 1 93 ? -11.375 3.522 12.937 1.00 98.56 93 GLU A CA 1
ATOM 709 C C . GLU A 1 93 ? -10.487 4.681 12.481 1.00 98.56 93 GLU A C 1
ATOM 711 O O . GLU A 1 93 ? -10.666 5.195 11.379 1.00 98.56 93 GLU A O 1
ATOM 716 N N . LYS A 1 94 ? -9.473 5.036 13.286 1.00 98.44 94 LYS A N 1
ATOM 717 C CA . LYS A 1 94 ? -8.514 6.091 12.944 1.00 98.44 94 LYS A CA 1
ATOM 718 C C . LYS A 1 94 ? -7.766 5.773 11.651 1.00 98.44 94 LYS A C 1
ATOM 720 O O . LYS A 1 94 ? -7.671 6.633 10.785 1.00 98.44 94 LYS A O 1
ATOM 725 N N . TRP A 1 95 ? -7.263 4.547 11.499 1.00 98.25 95 TRP A N 1
ATOM 726 C CA . TRP A 1 95 ? -6.600 4.125 10.263 1.00 98.25 95 TRP A CA 1
ATOM 727 C C . TRP A 1 95 ? -7.530 4.168 9.053 1.00 98.25 95 TRP A C 1
ATOM 729 O O . TRP A 1 95 ? -7.119 4.632 7.992 1.00 98.25 95 TRP A O 1
ATOM 739 N N . GLY A 1 96 ? -8.777 3.721 9.212 1.00 98.50 96 GLY A N 1
ATOM 740 C CA . GLY A 1 96 ? -9.778 3.782 8.155 1.00 98.50 96 GLY A CA 1
ATOM 741 C C . GLY A 1 96 ? -10.088 5.215 7.718 1.00 98.50 96 GLY A C 1
ATOM 742 O O . GLY A 1 96 ? -10.155 5.471 6.519 1.00 98.50 96 GLY A O 1
ATOM 743 N N . GLU A 1 97 ? -10.211 6.155 8.659 1.00 98.38 97 GLU A N 1
ATOM 744 C CA . GLU A 1 97 ? -10.448 7.569 8.341 1.00 98.38 97 GLU A CA 1
ATOM 745 C C . GLU A 1 97 ? -9.230 8.223 7.680 1.00 98.38 97 GLU A C 1
ATOM 747 O O . GLU A 1 97 ? -9.376 8.879 6.654 1.00 98.38 97 GLU A O 1
ATOM 752 N N . THR A 1 98 ? -8.017 7.983 8.193 1.00 98.00 98 THR A N 1
ATOM 753 C CA . THR A 1 98 ? -6.783 8.471 7.553 1.00 98.00 98 THR A CA 1
ATOM 754 C C . THR A 1 98 ? -6.679 7.986 6.110 1.00 98.00 98 THR A C 1
ATOM 756 O O . THR A 1 98 ? -6.377 8.774 5.218 1.00 98.00 98 THR A O 1
ATOM 759 N N . LEU A 1 99 ? -6.964 6.704 5.866 1.00 98.06 99 LEU A N 1
ATOM 760 C CA . LEU A 1 99 ? -6.873 6.131 4.529 1.00 98.06 99 LEU A CA 1
ATOM 761 C C . LEU A 1 99 ? -7.963 6.661 3.595 1.00 98.06 99 LEU A C 1
ATOM 763 O O . LEU A 1 99 ? -7.703 6.906 2.422 1.00 98.06 99 LEU A O 1
ATOM 767 N N . ARG A 1 100 ? -9.175 6.866 4.119 1.00 98.50 100 ARG A N 1
ATOM 768 C CA . ARG A 1 100 ? -10.271 7.502 3.386 1.00 98.50 100 ARG A CA 1
ATOM 769 C C . ARG A 1 100 ? -9.879 8.913 2.950 1.00 98.50 100 ARG A C 1
ATOM 771 O O . ARG A 1 100 ? -10.047 9.220 1.778 1.00 98.50 100 ARG A O 1
ATOM 778 N N . SER A 1 101 ? -9.362 9.747 3.853 1.00 98.50 101 SER A N 1
ATOM 779 C CA . SER A 1 101 ? -8.932 11.111 3.512 1.00 98.50 101 SER A CA 1
ATOM 780 C C . SER A 1 101 ? -7.830 11.109 2.454 1.00 98.50 101 SER A C 1
ATOM 782 O O . SER A 1 101 ? -7.949 11.817 1.462 1.00 98.50 101 SER A O 1
ATOM 784 N N . ALA A 1 102 ? -6.832 10.236 2.606 1.00 98.19 102 ALA A N 1
ATOM 785 C CA . ALA A 1 102 ? -5.750 10.070 1.638 1.00 98.19 102 ALA A CA 1
ATOM 786 C C . ALA A 1 102 ? -6.241 9.680 0.229 1.00 98.19 102 ALA A C 1
ATOM 788 O O . ALA A 1 102 ? -5.703 10.156 -0.762 1.00 98.19 102 ALA A O 1
ATOM 789 N N . VAL A 1 103 ? -7.272 8.830 0.134 1.00 98.44 103 VAL A N 1
ATOM 790 C CA . VAL A 1 103 ? -7.901 8.438 -1.144 1.00 98.44 103 VAL A CA 1
ATOM 791 C C . VAL A 1 103 ? -8.646 9.596 -1.815 1.00 98.44 103 VAL A C 1
ATOM 793 O O . VAL A 1 103 ? -8.803 9.587 -3.029 1.00 98.44 103 VAL A O 1
ATOM 796 N N . TRP A 1 104 ? -9.155 10.563 -1.050 1.00 98.00 104 TRP A N 1
ATOM 797 C CA . TRP A 1 104 ? -9.826 11.740 -1.616 1.00 98.00 104 TRP A CA 1
ATOM 798 C C . TRP A 1 104 ? -8.852 12.854 -2.002 1.00 98.00 104 TRP A C 1
ATOM 800 O O . TRP A 1 104 ? -9.174 13.662 -2.869 1.00 98.00 104 TRP A O 1
ATOM 810 N N . GLU A 1 105 ? -7.700 12.923 -1.340 1.00 97.88 105 GLU A N 1
ATOM 811 C CA . GLU A 1 105 ? -6.675 13.940 -1.578 1.00 97.88 105 GLU A CA 1
ATOM 812 C C . GLU A 1 105 ? -5.816 13.658 -2.822 1.00 97.88 105 GLU A C 1
ATOM 814 O O . GLU A 1 105 ? -5.351 14.597 -3.473 1.00 97.88 105 GLU A O 1
ATOM 819 N N . HIS A 1 106 ? -5.590 12.382 -3.145 1.00 93.81 106 HIS A N 1
ATOM 820 C CA . HIS A 1 106 ? -4.646 11.920 -4.169 1.00 93.81 106 HIS A CA 1
ATOM 821 C C . HIS A 1 106 ? -5.312 11.018 -5.209 1.00 93.81 106 HIS A C 1
ATOM 823 O O . HIS A 1 106 ? -4.916 11.116 -6.393 1.00 93.81 106 HIS A O 1
#

InterPro domains:
  IPR008313 Metal-independent alpha-mannosidase [PF06824] (2-106)
  IPR008313 Metal-independent alpha-mannosidase [PTHR31047] (2-106)
  IPR008313 Metal-independent alpha-mannosidase [SM01149] (1-106)
  IPR008928 Six-hairpin glycosidase superfamily [SSF48208] (5-106)
  IPR012341 Six-hairpin glycosidase-like superfamily [G3DSA:1.50.10.10] (3-106)

Organism: Photinus pyralis (NCBI:txid7054)

Radius of gyration: 16.04 Å; chains: 1; bounding box: 38×30×44 Å

pLDDT: mean 96.65, std 2.64, range [81.0, 98.75]

Foldseek 3Di:
DDFQADPPPRHGDDDPDFWADPDPDQQQAAPDRRPHDGGDPDLLADFDQHDPVSGGDNHRRPLVVLLVQLVVLQVVLVVCVVVVNNVSSVVSPVSSVSSNVSSVVD

Sequence (106 aa):
SKPTFDPETGDHLRNEYTFQRRTSAGTETLSLQGNGNPLNSGTGLIRSAFRPSDDATILGFFIPANAMMSVELRRTSKFLKASNKASLAEKLEKWGETLRSAVWEH